Protein AF-A0A1E3BIR6-F1 (afdb_monomer_lite)

InterPro domains:
  IPR014347 Tautomerase/MIF superfamily [G3DSA:3.30.429.10] (7-100)
  IPR028116 Tautomerase, cis-CaaD-like [PF14832] (21-96)

Organism: Aspergillus cristatus (NCBI:txid573508)

Radius of gyration: 22.26 Å; chains: 1; bounding box: 45×58×52 Å

S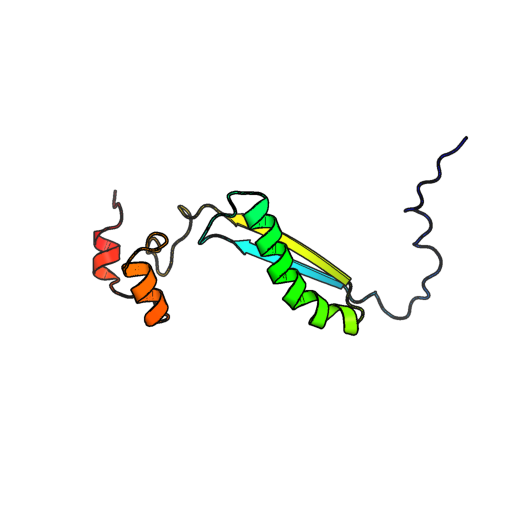tructure (mmCIF, N/CA/C/O backbone):
data_AF-A0A1E3BIR6-F1
#
_entry.id   AF-A0A1E3BIR6-F1
#
loop_
_atom_site.group_PDB
_atom_site.id
_atom_site.type_symbol
_atom_site.label_atom_id
_atom_site.label_alt_id
_atom_site.label_comp_id
_atom_site.label_asym_id
_atom_site.label_entity_id
_atom_site.label_seq_id
_atom_site.pdbx_PDB_ins_code
_atom_site.Cartn_x
_atom_site.Cartn_y
_atom_site.Cartn_z
_atom_site.occupancy
_atom_site.B_iso_or_equiv
_atom_site.auth_seq_id
_atom_site.auth_comp_id
_atom_site.auth_asym_id
_atom_site.auth_atom_id
_atom_site.pdbx_PDB_model_num
ATOM 1 N N . MET A 1 1 ? -18.844 40.729 20.707 1.00 36.78 1 MET A N 1
ATOM 2 C CA . MET A 1 1 ? -19.378 39.496 20.090 1.00 36.78 1 MET A CA 1
ATOM 3 C C . MET A 1 1 ? -18.228 38.507 20.012 1.00 36.78 1 MET A C 1
ATOM 5 O O . MET A 1 1 ? -17.331 38.713 19.211 1.00 36.78 1 MET A O 1
ATOM 9 N N . SER A 1 2 ? -18.175 37.544 20.935 1.00 40.91 2 SER A N 1
ATOM 10 C CA . SER A 1 2 ? -17.100 36.546 21.012 1.00 40.91 2 SER A CA 1
ATOM 11 C C . SER A 1 2 ? -17.604 35.250 20.386 1.00 40.91 2 SER A C 1
ATOM 13 O O . SER A 1 2 ? -18.569 34.664 20.874 1.00 40.91 2 SER A O 1
ATOM 15 N N . THR A 1 3 ? -17.007 34.839 19.272 1.00 48.88 3 THR A N 1
ATOM 16 C CA . THR A 1 3 ? -17.281 33.551 18.634 1.00 48.88 3 THR A CA 1
ATOM 17 C C . THR A 1 3 ? -16.550 32.463 19.413 1.00 48.88 3 THR A C 1
ATOM 19 O O . THR A 1 3 ? -15.384 32.174 19.153 1.00 48.88 3 THR A O 1
ATOM 22 N N . SER A 1 4 ? -17.230 31.885 20.404 1.00 40.88 4 SER A N 1
ATOM 23 C CA . SER A 1 4 ? -16.754 30.686 21.095 1.00 40.88 4 SER A CA 1
ATOM 24 C C . SER A 1 4 ? -16.758 29.513 20.112 1.00 40.88 4 SER A C 1
ATOM 26 O O . SER A 1 4 ? -17.812 29.085 19.640 1.00 40.88 4 SER A O 1
ATOM 28 N N . SER A 1 5 ? -15.567 29.027 19.766 1.00 44.12 5 SER A N 1
ATOM 29 C CA . SER A 1 5 ? -15.370 27.814 18.974 1.00 44.12 5 SER A CA 1
ATOM 30 C C . SER A 1 5 ? -15.893 26.605 19.755 1.00 44.12 5 SER A C 1
ATOM 32 O O . SER A 1 5 ? -15.403 26.298 20.844 1.00 44.12 5 SER A O 1
ATOM 34 N N . SER A 1 6 ? -16.868 25.888 19.186 1.00 47.03 6 SER A N 1
ATOM 35 C CA . SER A 1 6 ? -17.533 24.729 19.808 1.00 47.03 6 SER A CA 1
ATOM 36 C C . SER A 1 6 ? -16.611 23.510 20.022 1.00 47.03 6 SER A C 1
ATOM 38 O O . SER A 1 6 ? -17.064 22.461 20.484 1.00 47.03 6 SER A O 1
ATOM 40 N N . TRP A 1 7 ? -15.327 23.621 19.679 1.00 41.81 7 TRP A N 1
ATOM 41 C CA . TRP A 1 7 ? -14.316 22.590 19.906 1.00 41.81 7 TRP A CA 1
ATOM 42 C C . TRP A 1 7 ? -13.794 22.578 21.350 1.00 41.81 7 TRP A C 1
ATOM 44 O O . TRP A 1 7 ? -13.471 21.511 21.860 1.00 41.81 7 TRP A O 1
ATOM 54 N N . ALA A 1 8 ? -13.780 23.725 22.042 1.00 41.41 8 ALA A N 1
ATOM 55 C CA . ALA A 1 8 ? -13.178 23.851 23.376 1.00 41.41 8 ALA A CA 1
ATOM 56 C C . ALA A 1 8 ? -14.076 23.374 24.536 1.00 41.41 8 ALA A C 1
ATOM 58 O O . ALA A 1 8 ? -13.602 23.202 25.652 1.00 41.41 8 ALA A O 1
ATOM 59 N N . GLN A 1 9 ? -15.372 23.154 24.296 1.00 38.09 9 GLN A N 1
ATOM 60 C CA . GLN A 1 9 ? -16.335 22.809 25.354 1.00 38.09 9 GLN A CA 1
ATOM 61 C C . GLN A 1 9 ? -16.535 21.297 25.544 1.00 38.09 9 GLN A C 1
ATOM 63 O O . GLN A 1 9 ? -17.258 20.881 26.445 1.00 38.09 9 GLN A O 1
ATOM 68 N N . ARG A 1 10 ? -15.896 20.456 24.720 1.00 48.06 10 ARG A N 1
ATOM 69 C CA . ARG A 1 10 ? -16.109 18.998 24.727 1.00 48.06 10 ARG A CA 1
ATOM 70 C C . ARG A 1 10 ? -15.230 18.229 25.724 1.00 48.06 10 ARG A C 1
ATOM 72 O O . ARG A 1 10 ? -15.335 17.010 25.790 1.00 48.06 10 ARG A O 1
ATOM 79 N N . THR A 1 11 ? -14.378 18.911 26.490 1.00 45.28 11 THR A N 1
ATOM 80 C CA . THR A 1 11 ? -13.370 18.277 27.360 1.00 45.28 11 THR A CA 1
ATOM 8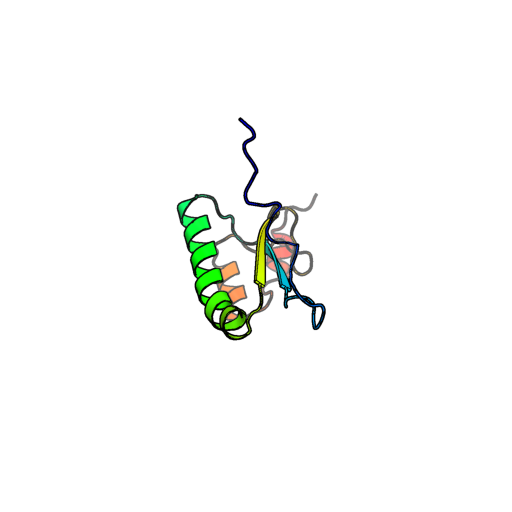1 C C . THR A 1 11 ? -13.699 18.301 28.855 1.00 45.28 11 THR A C 1
ATOM 83 O O . THR A 1 11 ? -12.917 17.775 29.637 1.00 45.28 11 THR A O 1
ATOM 86 N N . SER A 1 12 ? -14.831 18.869 29.291 1.00 47.41 12 SER A N 1
ATOM 87 C CA . SER A 1 12 ? -15.004 19.211 30.716 1.00 47.41 12 SER A CA 1
ATOM 88 C C . SER A 1 12 ? -15.833 18.251 31.587 1.00 47.41 12 SER A C 1
ATOM 90 O O . SER A 1 12 ? -15.974 18.542 32.770 1.00 47.41 12 SER A O 1
ATOM 92 N N . THR A 1 13 ? -16.383 17.131 31.101 1.00 46.31 13 THR A N 1
ATOM 93 C CA . THR A 1 13 ? -17.202 16.247 31.975 1.00 46.31 13 THR A CA 1
ATOM 94 C C . THR A 1 13 ? -17.132 14.751 31.644 1.00 46.31 13 THR A C 1
ATOM 96 O O . THR A 1 13 ? -18.147 14.061 31.717 1.00 46.31 13 THR A O 1
ATOM 99 N N . ARG A 1 14 ? -15.971 14.213 31.254 1.00 53.56 14 ARG A N 1
ATOM 100 C CA . ARG A 1 14 ? -15.787 12.751 31.254 1.00 53.56 14 ARG A CA 1
ATOM 101 C C . ARG A 1 14 ? -15.076 12.348 32.538 1.00 53.56 14 ARG A C 1
ATOM 103 O O . ARG A 1 14 ? -13.887 12.599 32.685 1.00 53.56 14 ARG A O 1
ATOM 110 N N . GLU A 1 15 ? -15.851 11.780 33.457 1.00 51.78 15 GLU A N 1
ATOM 111 C CA . GLU A 1 15 ? -15.345 11.012 34.590 1.00 51.78 15 GLU A CA 1
ATOM 112 C C . GLU A 1 15 ? -14.350 9.944 34.106 1.00 51.78 15 GLU A C 1
ATOM 114 O O . GLU A 1 15 ? -14.488 9.339 33.039 1.00 51.78 15 GLU A O 1
ATOM 119 N N . GLU A 1 16 ? -13.298 9.796 34.894 1.00 59.84 16 GLU A N 1
ATOM 120 C CA . GLU A 1 16 ? -12.019 9.168 34.599 1.00 59.84 16 GLU A CA 1
ATOM 121 C C . GLU A 1 16 ? -12.059 7.661 34.906 1.00 59.84 16 GLU A C 1
ATOM 123 O O . GLU A 1 16 ? -11.473 7.222 35.886 1.00 59.84 16 GLU A O 1
ATOM 128 N N . GLU A 1 17 ? -12.759 6.850 34.101 1.00 57.06 17 GLU A N 1
ATOM 129 C CA . GLU A 1 17 ? -12.780 5.385 34.329 1.00 57.06 17 GLU A CA 1
ATOM 130 C C . GLU 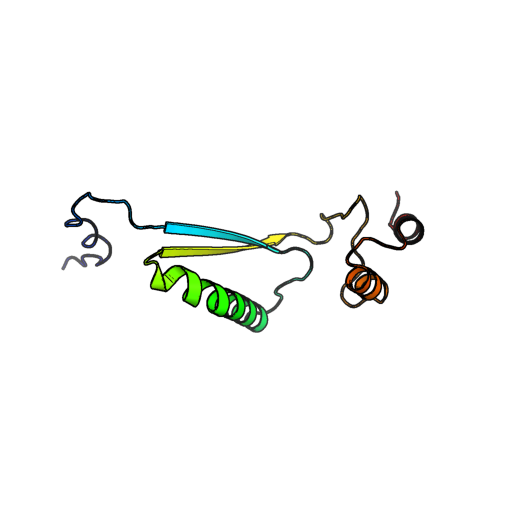A 1 17 ? -12.230 4.511 33.192 1.00 57.06 17 GLU A C 1
ATOM 132 O O . GLU A 1 17 ? -12.036 3.318 33.388 1.00 57.06 17 GLU A O 1
ATOM 137 N N . ASN A 1 18 ? -11.879 5.065 32.032 1.00 59.72 18 ASN A N 1
ATOM 138 C CA . ASN A 1 18 ? -10.939 4.463 31.073 1.00 59.72 18 ASN A CA 1
ATOM 139 C C . ASN A 1 18 ? -10.690 5.468 29.940 1.00 59.72 18 ASN A C 1
ATOM 141 O O . ASN A 1 18 ? -11.636 6.149 29.526 1.00 59.72 18 ASN A O 1
ATOM 145 N N . PRO A 1 19 ? -9.464 5.576 29.396 1.00 61.72 19 PRO A N 1
ATOM 146 C CA . PRO A 1 19 ? -9.265 6.353 28.180 1.00 61.72 19 PRO A CA 1
ATOM 147 C C . PRO A 1 19 ? -10.165 5.790 27.063 1.00 61.72 19 PRO A C 1
ATOM 149 O O . PRO A 1 19 ? -10.324 4.567 26.975 1.00 61.72 19 PRO A O 1
ATOM 152 N N . PRO A 1 20 ? -10.774 6.644 26.216 1.00 69.38 20 PRO A N 1
ATOM 153 C CA . PRO A 1 20 ? -11.544 6.167 25.073 1.00 69.38 20 PRO A CA 1
ATOM 154 C C . PRO A 1 20 ? -10.659 5.254 24.222 1.00 69.38 20 PRO A C 1
ATOM 156 O O . PRO A 1 20 ? -9.496 5.571 23.963 1.00 69.38 20 PRO A O 1
ATOM 159 N N . ALA A 1 21 ? -11.195 4.100 23.824 1.00 88.00 21 ALA A N 1
ATOM 160 C CA . ALA A 1 21 ? -10.457 3.166 22.992 1.00 88.00 21 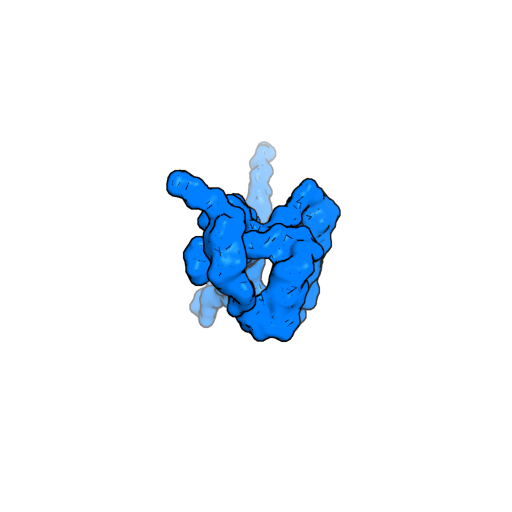ALA A CA 1
ATOM 161 C C . ALA A 1 21 ? -10.173 3.843 21.642 1.00 88.00 21 ALA A C 1
ATOM 163 O O . ALA A 1 21 ? -11.098 4.126 20.889 1.00 88.00 21 ALA A O 1
ATOM 164 N N . LEU A 1 22 ? -8.903 4.132 21.360 1.00 94.56 22 LEU A N 1
ATOM 165 C CA . LEU A 1 22 ? -8.446 4.838 20.162 1.00 94.56 22 LEU A CA 1
ATOM 166 C C . LEU A 1 22 ? -7.384 4.000 19.451 1.00 94.56 22 LEU A C 1
ATOM 168 O O . LEU A 1 22 ? -6.533 3.384 20.095 1.00 94.56 22 LEU A O 1
ATOM 172 N N . THR A 1 23 ? -7.401 4.001 18.120 1.00 95.00 23 THR A N 1
ATOM 173 C CA . THR A 1 23 ? -6.336 3.402 17.311 1.00 95.00 23 THR A CA 1
ATOM 174 C C . THR A 1 23 ? -5.996 4.256 16.091 1.00 95.00 23 THR A C 1
ATOM 176 O O . THR A 1 23 ? -6.857 4.918 15.521 1.00 95.00 23 THR A O 1
ATOM 179 N N . THR A 1 24 ? -4.739 4.224 15.661 1.00 97.00 24 THR A N 1
ATOM 180 C CA . THR A 1 24 ? -4.282 4.899 14.442 1.00 97.00 24 THR A CA 1
ATOM 181 C C . THR A 1 24 ? -3.751 3.854 13.476 1.00 97.00 24 THR A C 1
ATOM 183 O O . THR A 1 24 ? -2.964 2.985 13.857 1.00 97.00 24 THR A O 1
ATOM 186 N N . LEU A 1 25 ? -4.177 3.939 12.219 1.00 97.44 25 LEU A N 1
ATOM 187 C CA . LEU A 1 25 ? -3.747 3.064 11.142 1.00 97.44 25 LEU A CA 1
ATOM 188 C C . LEU A 1 25 ? -2.954 3.866 10.109 1.00 97.44 25 LEU A C 1
ATOM 190 O O . LEU A 1 25 ? -3.423 4.885 9.604 1.00 97.44 25 LEU A O 1
ATOM 194 N N . SER A 1 26 ? -1.781 3.354 9.746 1.00 97.81 26 SER A N 1
ATOM 195 C CA . SER A 1 26 ? -0.945 3.910 8.680 1.00 97.81 26 SER A CA 1
ATOM 196 C C . SER A 1 26 ? -0.704 2.850 7.614 1.00 97.81 26 SER A C 1
ATOM 198 O O . SER A 1 26 ? -0.125 1.801 7.897 1.00 97.81 26 SER A O 1
ATOM 200 N N . ILE A 1 27 ? -1.130 3.123 6.381 1.00 97.75 27 ILE A N 1
ATOM 201 C CA . ILE A 1 27 ? -0.908 2.249 5.226 1.00 97.75 27 ILE A CA 1
ATOM 202 C C . ILE A 1 27 ? 0.202 2.851 4.370 1.00 97.75 27 ILE A C 1
ATOM 204 O O . ILE A 1 27 ? 0.038 3.934 3.817 1.00 97.75 27 ILE A O 1
ATOM 208 N N . TYR A 1 28 ? 1.314 2.132 4.221 1.00 97.56 28 TYR A N 1
ATOM 209 C CA . TYR A 1 28 ? 2.371 2.483 3.273 1.00 97.56 28 TYR A CA 1
ATOM 210 C C . TYR A 1 28 ? 2.138 1.743 1.955 1.00 97.56 28 TYR A C 1
ATOM 212 O O . TYR A 1 28 ? 2.261 0.519 1.884 1.00 97.56 28 TYR A O 1
ATOM 220 N N . HIS A 1 29 ? 1.773 2.487 0.915 1.00 97.50 29 HIS A N 1
ATOM 221 C CA . HIS A 1 29 ? 1.422 1.969 -0.401 1.00 97.50 29 HIS A CA 1
ATOM 222 C C . HIS A 1 29 ? 2.563 2.224 -1.397 1.00 97.50 29 HIS A C 1
ATOM 224 O O . HIS A 1 29 ? 3.125 3.315 -1.447 1.00 97.50 29 HIS A O 1
ATOM 230 N N . ILE A 1 30 ? 2.958 1.196 -2.157 1.00 96.94 30 ILE A N 1
ATOM 231 C CA . ILE A 1 30 ? 4.155 1.253 -3.024 1.00 96.94 30 ILE A CA 1
ATOM 232 C C . ILE A 1 30 ? 3.907 0.614 -4.393 1.00 96.94 30 ILE A C 1
ATOM 234 O O . ILE A 1 30 ? 4.403 1.085 -5.416 1.00 96.94 30 ILE A O 1
ATOM 238 N N . ALA A 1 31 ? 3.172 -0.501 -4.432 1.00 96.12 31 ALA A N 1
ATOM 239 C CA . ALA A 1 31 ? 3.077 -1.305 -5.642 1.00 96.12 31 ALA A CA 1
ATOM 240 C C . ALA A 1 31 ? 2.348 -0.573 -6.782 1.00 96.12 31 ALA A C 1
ATOM 242 O O . ALA A 1 31 ? 2.735 -0.728 -7.943 1.00 96.12 31 ALA A O 1
ATOM 243 N N . ARG A 1 32 ? 1.324 0.221 -6.463 1.00 94.94 32 ARG A N 1
ATOM 244 C CA . ARG A 1 32 ? 0.529 1.017 -7.405 1.00 94.94 32 ARG A CA 1
ATOM 245 C C . ARG A 1 32 ? 0.381 2.433 -6.863 1.00 94.94 32 ARG A C 1
ATOM 247 O O . ARG A 1 32 ? 0.497 2.627 -5.660 1.00 94.94 32 ARG A O 1
ATOM 254 N N . ALA A 1 33 ? 0.107 3.378 -7.751 1.00 92.62 33 ALA A N 1
ATOM 255 C CA . ALA A 1 33 ? -0.196 4.751 -7.379 1.00 92.62 33 ALA A CA 1
ATOM 256 C C . ALA A 1 33 ? -1.713 5.001 -7.415 1.00 92.62 33 ALA A C 1
ATOM 258 O O . ALA A 1 33 ? -2.449 4.362 -8.176 1.00 92.62 33 ALA A O 1
ATOM 259 N N . LEU A 1 34 ? -2.185 5.905 -6.563 1.00 95.44 34 LEU A N 1
ATOM 260 C CA . LEU A 1 34 ? -3.565 6.368 -6.471 1.00 95.44 34 LEU A CA 1
ATOM 261 C C . LEU A 1 34 ? -3.721 7.668 -7.281 1.00 95.44 34 LEU A C 1
ATOM 263 O O . LEU A 1 34 ? -4.025 8.734 -6.746 1.00 95.44 34 LEU A O 1
ATOM 267 N N . ASP A 1 35 ? -3.517 7.566 -8.597 1.00 94.75 35 ASP A N 1
ATOM 268 C CA . ASP A 1 35 ? -3.283 8.703 -9.511 1.00 94.75 35 ASP A CA 1
ATOM 269 C C . ASP A 1 35 ? -4.497 9.613 -9.781 1.00 94.75 35 ASP A C 1
ATOM 271 O O . ASP A 1 35 ? -4.410 10.573 -10.548 1.00 94.75 35 ASP A O 1
ATOM 275 N N . SER A 1 36 ? -5.656 9.331 -9.188 1.00 97.3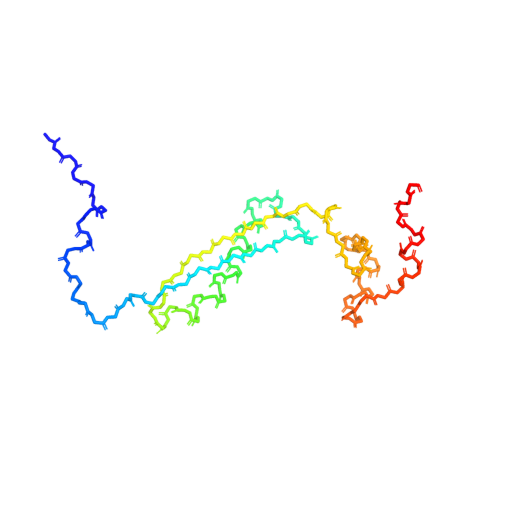1 36 SER A N 1
ATOM 276 C CA . SER A 1 36 ? -6.839 10.181 -9.323 1.00 97.31 36 SER A CA 1
ATOM 277 C C . SER A 1 36 ? -7.662 10.213 -8.045 1.00 97.31 36 SER A C 1
ATOM 279 O O . SER A 1 36 ? -7.691 9.248 -7.279 1.00 97.31 36 SER A O 1
ATOM 281 N N . GLN A 1 37 ? -8.406 11.304 -7.857 1.00 97.31 37 GLN A N 1
ATOM 282 C CA . GLN A 1 37 ? -9.321 11.448 -6.725 1.00 97.31 37 GLN A CA 1
ATOM 283 C C . GLN A 1 37 ? -10.376 10.332 -6.686 1.00 97.31 37 GLN A C 1
ATOM 285 O O . GLN A 1 37 ? -10.764 9.887 -5.609 1.00 97.31 37 GLN A O 1
ATOM 290 N N . GLU A 1 38 ? -10.829 9.857 -7.849 1.00 98.19 38 GLU A N 1
ATOM 291 C CA . GLU A 1 38 ? -11.781 8.749 -7.944 1.00 98.19 38 GLU A CA 1
ATOM 292 C C . GLU A 1 38 ? -11.192 7.454 -7.368 1.00 98.19 38 GLU A C 1
ATOM 294 O O . GLU A 1 38 ? -11.815 6.822 -6.514 1.00 98.19 38 GLU A O 1
ATOM 299 N N . ILE A 1 39 ? -9.962 7.105 -7.759 1.00 97.62 39 ILE A N 1
ATOM 300 C CA . ILE A 1 39 ? -9.253 5.923 -7.248 1.00 97.62 39 ILE A CA 1
ATOM 301 C C . ILE A 1 39 ? -8.969 6.064 -5.745 1.00 97.62 39 ILE A C 1
ATOM 303 O O . ILE A 1 39 ? -9.152 5.104 -4.996 1.00 97.62 39 ILE A O 1
ATOM 307 N N . GLN A 1 40 ? -8.572 7.253 -5.284 1.00 97.62 40 GLN A N 1
ATOM 308 C CA . GLN A 1 40 ? -8.341 7.527 -3.861 1.00 97.62 40 GLN A CA 1
ATOM 309 C C . GLN A 1 40 ? -9.619 7.333 -3.036 1.00 97.62 40 GLN A C 1
ATOM 311 O O . GLN A 1 40 ? -9.608 6.627 -2.027 1.00 97.62 40 GLN A O 1
ATOM 316 N N . ASN A 1 41 ? -10.740 7.898 -3.491 1.00 97.56 41 ASN A N 1
ATOM 317 C CA . ASN A 1 41 ? -12.033 7.762 -2.821 1.00 97.56 41 ASN A CA 1
ATOM 318 C C . ASN A 1 41 ? -12.508 6.306 -2.807 1.00 97.56 41 ASN A C 1
ATOM 320 O O . ASN A 1 41 ? -13.022 5.837 -1.792 1.00 97.56 41 ASN A O 1
ATOM 324 N N . PHE A 1 42 ? -12.311 5.581 -3.911 1.00 97.75 42 PHE A N 1
ATOM 325 C CA . PHE A 1 42 ? -12.607 4.154 -3.983 1.00 97.75 42 PHE A CA 1
ATOM 326 C C . PHE A 1 42 ? -11.788 3.355 -2.960 1.00 97.75 42 PHE A C 1
ATOM 328 O O . PHE A 1 42 ? -12.349 2.536 -2.233 1.00 97.75 42 PHE A O 1
ATOM 335 N N . PHE A 1 43 ? -10.483 3.622 -2.856 1.00 97.75 43 PHE A N 1
ATOM 336 C CA . PHE A 1 43 ? -9.613 2.942 -1.899 1.00 97.75 43 PHE A CA 1
ATOM 337 C C . PHE A 1 43 ? -10.030 3.230 -0.451 1.00 97.75 43 PHE A C 1
ATOM 339 O O . PHE A 1 43 ? -10.197 2.295 0.332 1.00 97.75 43 PHE A O 1
ATOM 346 N N . PHE A 1 44 ? -10.276 4.498 -0.101 1.00 97.62 44 PHE A N 1
ATOM 347 C CA . PHE A 1 44 ? -10.773 4.857 1.231 1.00 97.62 44 PHE A CA 1
ATOM 348 C C . PHE A 1 44 ? -12.101 4.180 1.546 1.00 97.62 44 PHE A C 1
ATOM 350 O O . PHE A 1 44 ? -12.251 3.622 2.631 1.00 97.62 44 PHE A O 1
ATOM 357 N N . LYS A 1 45 ? -13.040 4.158 0.592 1.00 98.12 45 LYS A N 1
ATOM 358 C CA . LYS A 1 45 ? -14.310 3.454 0.769 1.00 98.12 45 LYS A CA 1
ATOM 359 C C . LYS A 1 45 ? -14.086 1.968 1.064 1.00 98.12 45 LYS A C 1
ATOM 361 O O . LYS A 1 45 ? -14.698 1.442 1.986 1.00 98.12 45 LYS A O 1
ATOM 366 N N . ALA A 1 46 ? -13.208 1.300 0.315 1.00 98.25 46 ALA A N 1
ATOM 367 C CA . ALA A 1 46 ? -12.919 -0.117 0.517 1.00 98.25 46 ALA A CA 1
ATOM 368 C C . ALA A 1 46 ? -12.330 -0.402 1.910 1.00 98.25 46 ALA A C 1
ATOM 370 O O . ALA A 1 46 ? -12.704 -1.386 2.545 1.00 98.25 46 ALA A O 1
ATOM 371 N N . VAL A 1 47 ? -11.446 0.468 2.412 1.00 97.88 47 VAL A N 1
ATOM 372 C CA . VAL A 1 47 ? -10.905 0.344 3.775 1.00 97.88 47 VAL A CA 1
ATOM 373 C C . VAL A 1 47 ? -11.989 0.608 4.826 1.00 97.88 47 VAL A C 1
ATOM 375 O O . VAL A 1 47 ? -12.121 -0.161 5.778 1.00 97.88 47 VAL A O 1
ATOM 378 N N . ASP A 1 48 ? -12.811 1.640 4.639 1.00 97.50 48 ASP A N 1
ATOM 379 C CA . ASP A 1 48 ? -13.918 1.979 5.540 1.00 97.50 48 ASP A CA 1
ATOM 380 C C . ASP A 1 48 ? -14.960 0.858 5.643 1.00 97.50 48 ASP A C 1
ATOM 382 O O . ASP A 1 48 ? -15.430 0.558 6.745 1.00 97.50 48 ASP A O 1
ATOM 386 N N . ASP A 1 49 ? -15.284 0.208 4.521 1.00 98.38 49 ASP A N 1
ATOM 387 C CA . ASP A 1 49 ? -16.204 -0.932 4.461 1.00 98.38 49 ASP A CA 1
ATOM 388 C C . ASP A 1 49 ? -15.689 -2.134 5.288 1.00 98.38 49 ASP A C 1
ATOM 390 O O . ASP A 1 49 ? -16.489 -2.953 5.742 1.00 98.38 49 ASP A O 1
ATOM 394 N N . ILE A 1 50 ? -14.373 -2.224 5.535 1.00 98.19 50 ILE A N 1
ATOM 395 C CA . ILE A 1 50 ? -13.741 -3.250 6.383 1.00 98.19 50 ILE A CA 1
ATOM 396 C C . ILE A 1 50 ? -13.648 -2.791 7.843 1.00 98.19 50 ILE A C 1
ATOM 398 O O . ILE A 1 50 ? -13.995 -3.542 8.756 1.00 98.19 50 ILE A O 1
ATOM 402 N N . LEU A 1 51 ? -13.158 -1.572 8.088 1.00 97.69 51 LEU A N 1
ATOM 403 C CA . LEU A 1 51 ? -12.856 -1.098 9.441 1.00 97.69 51 LEU A CA 1
ATOM 404 C C . LEU A 1 51 ? -14.118 -0.782 10.244 1.00 97.69 51 LEU A C 1
ATOM 406 O O . LEU A 1 51 ? -14.210 -1.166 11.413 1.00 97.69 51 LEU A O 1
ATOM 410 N N . ARG A 1 52 ? -15.107 -0.112 9.635 1.00 97.38 52 ARG A N 1
ATOM 411 C CA . ARG A 1 52 ? -16.312 0.349 10.347 1.00 97.38 52 ARG A CA 1
ATOM 412 C C . ARG A 1 52 ? -17.080 -0.801 11.010 1.00 97.38 52 ARG A C 1
ATOM 414 O O . ARG A 1 52 ? -17.398 -0.655 12.191 1.00 97.38 52 ARG A O 1
ATOM 421 N N . PRO A 1 53 ? -17.338 -1.947 10.345 1.00 98.31 53 PRO A N 1
ATOM 422 C CA . PRO A 1 53 ? -18.008 -3.081 10.987 1.00 98.31 53 PRO A CA 1
ATOM 423 C C . PRO A 1 53 ? -17.225 -3.705 12.152 1.00 98.31 53 PRO A C 1
ATOM 425 O O . PRO A 1 53 ? -17.826 -4.360 12.999 1.00 98.31 53 PRO A O 1
ATOM 428 N N . ILE A 1 54 ? -15.902 -3.517 12.214 1.00 97.00 54 ILE A N 1
ATOM 429 C CA . ILE A 1 54 ? -15.036 -4.111 13.243 1.00 97.00 54 ILE A CA 1
ATOM 430 C C . ILE A 1 54 ? -14.866 -3.177 14.446 1.00 97.00 54 ILE A C 1
ATOM 432 O O . ILE A 1 54 ? -14.929 -3.637 15.589 1.00 97.00 54 ILE A O 1
ATOM 436 N N . LEU A 1 55 ? -14.602 -1.891 14.198 1.00 96.62 55 LEU A N 1
ATOM 437 C CA . LEU A 1 55 ? -14.199 -0.922 15.224 1.00 96.62 55 LEU A CA 1
ATOM 438 C C . LEU A 1 55 ? -15.398 -0.229 15.876 1.00 96.62 55 LEU A C 1
ATOM 440 O O . LEU A 1 55 ? -15.446 -0.108 17.101 1.00 96.62 55 LEU A O 1
ATOM 444 N N . ASN A 1 56 ? -16.405 0.149 15.084 1.00 95.81 56 ASN A N 1
ATOM 445 C CA . ASN A 1 56 ? -17.546 0.916 15.582 1.00 95.81 56 ASN A CA 1
ATOM 446 C C . ASN A 1 56 ? -18.368 0.163 16.652 1.00 95.81 56 ASN A C 1
ATOM 448 O O . ASN A 1 56 ? -18.641 0.754 17.696 1.00 95.81 56 ASN A O 1
ATOM 452 N N . PRO A 1 57 ? -18.704 -1.140 16.500 1.00 96.50 57 PRO A N 1
ATOM 453 C CA . PRO A 1 57 ? -19.426 -1.877 17.545 1.00 96.50 57 PRO A CA 1
ATOM 454 C C . PRO A 1 57 ? -18.645 -2.031 18.856 1.00 96.50 57 PRO A C 1
ATOM 456 O O . PRO A 1 57 ? -19.237 -2.315 19.892 1.00 96.50 57 PRO A O 1
ATOM 459 N N . LYS A 1 58 ? -17.318 -1.858 18.815 1.00 94.81 58 LYS A N 1
ATOM 460 C CA . LYS A 1 58 ? -16.434 -1.922 19.985 1.00 94.81 58 LYS A CA 1
ATOM 461 C C . LYS A 1 58 ? -16.251 -0.561 20.662 1.00 94.81 58 LYS A C 1
ATOM 463 O O . LYS A 1 58 ? -15.506 -0.481 21.632 1.00 94.81 58 LYS A O 1
ATOM 468 N N . GLY A 1 59 ? -16.881 0.496 20.142 1.00 94.38 59 GLY A N 1
ATOM 469 C CA . GLY A 1 59 ? -16.692 1.861 20.634 1.00 94.38 59 GLY A CA 1
ATOM 470 C C . GLY A 1 59 ? -15.259 2.369 20.462 1.00 94.38 59 GLY A C 1
ATOM 471 O O . GLY A 1 59 ? -14.827 3.214 21.239 1.00 94.38 59 GLY A O 1
ATOM 472 N N . VAL A 1 60 ? -14.516 1.828 19.487 1.00 95.62 60 VAL A N 1
ATOM 473 C CA . VAL A 1 60 ? -13.148 2.259 19.186 1.00 95.62 60 VAL A CA 1
ATOM 474 C C . VAL A 1 60 ? -13.209 3.433 18.215 1.00 95.62 60 VAL A C 1
ATOM 476 O O . VAL A 1 60 ? -13.785 3.301 17.137 1.00 95.62 60 VAL A O 1
ATOM 479 N N . GLU A 1 61 ? -12.610 4.563 18.576 1.00 95.62 61 GLU A N 1
ATOM 480 C CA . GLU A 1 61 ? -12.327 5.674 17.666 1.00 95.62 61 GLU A CA 1
ATOM 481 C C . GLU A 1 61 ? -11.083 5.344 16.827 1.00 95.62 61 GLU A C 1
ATOM 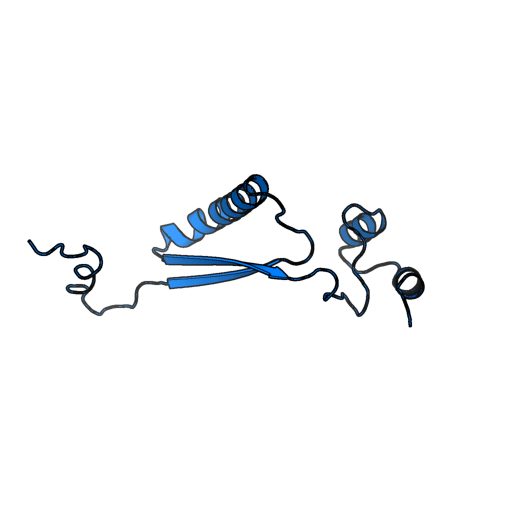483 O O . GLU A 1 61 ? -10.168 4.663 17.301 1.00 95.62 61 GLU A O 1
ATOM 488 N N . TRP A 1 62 ? -11.026 5.799 15.571 1.00 96.81 62 TRP A N 1
ATOM 489 C CA . TRP A 1 62 ? -9.843 5.568 14.742 1.00 96.81 62 TRP A CA 1
ATOM 490 C C . TRP A 1 62 ? -9.494 6.705 13.791 1.00 96.81 62 TRP A C 1
ATOM 492 O O . TRP A 1 62 ? -10.356 7.432 13.299 1.00 96.81 62 TRP A O 1
ATOM 502 N N . GLU A 1 63 ? -8.201 6.787 13.498 1.00 97.06 63 GLU A N 1
ATOM 503 C CA . GLU A 1 63 ? -7.609 7.636 12.469 1.00 97.06 63 GLU A CA 1
ATOM 504 C C . GLU A 1 63 ? -6.909 6.758 11.422 1.00 97.06 63 GLU A C 1
ATOM 506 O O . GLU A 1 63 ? -6.287 5.752 11.767 1.00 97.06 63 GLU A O 1
ATOM 511 N N . LEU A 1 64 ? -7.014 7.122 10.141 1.00 97.12 64 LEU A N 1
ATOM 512 C CA . LEU A 1 64 ? -6.409 6.394 9.023 1.00 97.12 64 LEU A CA 1
ATOM 513 C C . LEU A 1 64 ? -5.639 7.352 8.107 1.00 97.12 64 LEU A C 1
ATOM 515 O O . LEU A 1 64 ? -6.220 8.289 7.564 1.00 97.12 64 LEU A O 1
ATOM 519 N N . GLY A 1 65 ? -4.360 7.054 7.876 1.00 97.25 65 GLY A N 1
ATOM 520 C CA . GLY A 1 65 ? -3.518 7.709 6.875 1.00 97.25 65 GLY A CA 1
ATOM 521 C C . GLY A 1 65 ? -2.989 6.718 5.837 1.00 97.25 65 GLY A C 1
ATOM 522 O O . GLY A 1 65 ? -2.613 5.593 6.170 1.00 97.25 65 GLY A O 1
ATOM 523 N N . ILE A 1 66 ? -2.933 7.143 4.573 1.00 97.19 66 ILE A N 1
ATOM 524 C CA . ILE A 1 66 ? -2.297 6.397 3.480 1.00 97.19 66 ILE A CA 1
ATOM 525 C C . ILE A 1 66 ? -1.118 7.222 2.975 1.00 97.19 66 ILE A C 1
ATOM 527 O O . ILE A 1 66 ? -1.262 8.409 2.692 1.00 97.19 66 ILE A O 1
ATOM 531 N N . TYR A 1 67 ? 0.040 6.584 2.861 1.00 96.62 67 TYR A N 1
ATOM 532 C CA . TYR A 1 67 ? 1.294 7.201 2.456 1.00 96.62 67 TYR A CA 1
ATOM 533 C C . TYR A 1 67 ? 1.835 6.472 1.233 1.00 96.62 67 TYR A C 1
ATOM 535 O O . TYR A 1 67 ? 2.083 5.267 1.284 1.00 96.62 67 TYR A O 1
ATOM 543 N N . GLU A 1 68 ? 2.031 7.196 0.138 1.00 97.12 68 GLU A N 1
ATOM 544 C CA . GLU A 1 68 ? 2.590 6.636 -1.089 1.00 97.12 68 GLU A CA 1
ATOM 545 C C . GLU A 1 68 ? 4.109 6.811 -1.113 1.00 97.12 68 GLU A C 1
ATOM 547 O O . GLU A 1 68 ? 4.627 7.905 -0.881 1.00 97.12 68 GLU A O 1
ATOM 552 N N . ALA A 1 69 ? 4.834 5.728 -1.394 1.00 95.50 69 ALA A N 1
ATOM 553 C CA . ALA A 1 69 ? 6.278 5.765 -1.598 1.00 95.50 69 ALA A CA 1
ATOM 554 C C . ALA A 1 69 ? 6.638 5.465 -3.057 1.00 95.50 69 ALA A C 1
ATOM 556 O O . ALA A 1 69 ? 5.916 4.778 -3.780 1.00 95.50 69 ALA A O 1
ATOM 557 N N . SER A 1 70 ? 7.803 5.951 -3.492 1.00 94.75 70 SER A N 1
ATOM 558 C CA . SER A 1 70 ? 8.288 5.707 -4.851 1.00 94.75 70 SER A CA 1
ATOM 559 C C . SER A 1 70 ? 8.570 4.222 -5.086 1.00 94.75 70 SER A C 1
ATOM 561 O O . SER A 1 70 ? 9.447 3.635 -4.448 1.00 94.75 70 SER A O 1
ATOM 563 N N . ARG A 1 71 ? 7.902 3.635 -6.086 1.00 94.69 71 ARG A N 1
ATOM 564 C CA . ARG A 1 71 ? 8.141 2.252 -6.528 1.00 94.69 71 ARG A CA 1
ATOM 565 C C . ARG A 1 71 ? 9.596 2.004 -6.949 1.00 94.69 71 ARG A C 1
ATOM 567 O O . ARG A 1 71 ? 10.104 0.899 -6.782 1.00 94.69 71 ARG A O 1
ATOM 574 N N . HIS A 1 72 ? 10.293 3.023 -7.455 1.00 93.25 72 HIS A N 1
ATOM 575 C CA . HIS A 1 72 ? 11.696 2.904 -7.873 1.00 93.25 72 HIS A CA 1
ATOM 576 C C . HIS A 1 72 ? 12.663 2.690 -6.700 1.00 93.25 72 HIS A C 1
ATOM 578 O O . HIS A 1 72 ? 13.756 2.155 -6.903 1.00 93.25 72 HIS A O 1
ATOM 584 N N . LEU A 1 73 ? 12.253 3.054 -5.481 1.00 94.94 73 LEU A N 1
ATOM 585 C CA . LEU A 1 73 ? 13.030 2.910 -4.247 1.00 94.94 73 LEU A CA 1
ATOM 586 C C . LEU A 1 73 ? 12.666 1.646 -3.451 1.00 94.94 73 LEU A C 1
ATOM 588 O O . LEU A 1 73 ? 13.052 1.509 -2.294 1.00 94.94 73 LEU A O 1
ATOM 592 N N . TRP A 1 74 ? 11.943 0.706 -4.063 1.00 95.31 74 TRP A N 1
ATOM 593 C CA . TRP A 1 74 ? 11.534 -0.548 -3.438 1.00 95.31 74 TRP A CA 1
ATOM 594 C C . TRP A 1 74 ? 12.145 -1.759 -4.146 1.00 95.31 74 TRP A C 1
ATOM 596 O O . TRP A 1 74 ? 12.309 -1.774 -5.369 1.00 95.31 74 TRP A O 1
ATOM 606 N N . ARG A 1 75 ? 12.511 -2.776 -3.363 1.00 95.12 75 ARG A N 1
ATOM 607 C CA . ARG A 1 75 ? 13.033 -4.062 -3.833 1.00 95.12 75 ARG A CA 1
ATOM 608 C C . ARG A 1 75 ? 12.389 -5.203 -3.049 1.00 95.12 75 ARG A C 1
ATOM 610 O O . ARG A 1 75 ? 12.093 -5.046 -1.867 1.00 95.12 75 ARG A O 1
ATOM 617 N N . VAL A 1 76 ? 12.239 -6.357 -3.694 1.00 96.12 76 VAL A N 1
ATOM 618 C CA . VAL A 1 76 ? 11.850 -7.628 -3.062 1.00 96.12 76 VAL A CA 1
ATOM 619 C C . VAL A 1 76 ? 12.980 -8.614 -3.312 1.00 96.12 76 VAL A C 1
ATOM 621 O O . VAL A 1 76 ? 13.352 -8.817 -4.461 1.00 96.12 76 VAL A O 1
ATOM 624 N N . ASN A 1 77 ? 13.582 -9.162 -2.256 1.00 95.00 77 ASN A N 1
ATOM 625 C CA . ASN A 1 77 ? 14.787 -10.004 -2.348 1.00 95.00 77 ASN A CA 1
ATOM 626 C C . ASN A 1 77 ? 15.935 -9.345 -3.148 1.00 95.00 77 ASN A C 1
ATOM 628 O O . ASN A 1 77 ? 16.689 -10.009 -3.846 1.00 95.00 77 ASN A O 1
ATOM 632 N N . GLY A 1 78 ? 16.052 -8.012 -3.089 1.00 94.38 78 GLY A N 1
ATOM 633 C CA . GLY A 1 78 ? 17.040 -7.257 -3.874 1.00 94.38 78 GLY A CA 1
ATOM 634 C C . GLY A 1 78 ? 16.672 -7.032 -5.350 1.00 94.38 78 GLY A C 1
ATOM 635 O O . GLY A 1 78 ? 17.425 -6.368 -6.059 1.00 94.38 78 GLY A O 1
ATOM 636 N N . LEU A 1 79 ? 15.510 -7.507 -5.806 1.00 95.50 79 LEU A N 1
ATOM 637 C CA . LEU A 1 79 ? 15.025 -7.367 -7.181 1.00 95.50 79 LEU A CA 1
ATOM 638 C C . LEU A 1 79 ? 14.017 -6.218 -7.325 1.00 95.50 79 LEU A C 1
ATOM 640 O O . LEU A 1 79 ? 13.194 -5.970 -6.438 1.00 95.50 79 LEU A O 1
ATOM 644 N N . ILE A 1 80 ? 14.051 -5.524 -8.463 1.00 95.50 80 ILE A N 1
ATOM 645 C CA . ILE A 1 80 ? 12.985 -4.627 -8.916 1.00 95.50 80 ILE A CA 1
ATOM 646 C C . ILE A 1 80 ? 11.741 -5.481 -9.156 1.00 95.50 80 ILE A C 1
ATOM 648 O O . ILE A 1 80 ? 11.754 -6.400 -9.974 1.00 95.50 80 ILE A O 1
ATOM 652 N N . ALA A 1 81 ? 10.659 -5.164 -8.447 1.00 95.38 81 ALA A N 1
ATOM 653 C CA . ALA A 1 81 ? 9.404 -5.882 -8.600 1.00 95.38 81 ALA A CA 1
ATOM 654 C C . ALA A 1 81 ? 8.860 -5.731 -10.040 1.00 95.38 81 ALA A C 1
ATOM 656 O O . ALA A 1 81 ? 8.864 -4.607 -10.567 1.00 95.38 81 ALA A O 1
ATOM 657 N N . PRO A 1 82 ? 8.330 -6.809 -10.652 1.00 95.50 82 PRO A N 1
ATOM 658 C CA . PRO A 1 82 ? 7.849 -6.805 -12.030 1.00 95.50 82 PRO A CA 1
ATOM 659 C C . PRO A 1 82 ? 6.874 -5.666 -12.332 1.00 95.50 82 PRO A C 1
ATOM 661 O O . PRO A 1 82 ? 6.095 -5.295 -11.450 1.00 95.50 82 PRO A O 1
ATOM 664 N N . PRO A 1 83 ? 6.860 -5.113 -13.558 1.00 94.38 83 PRO A N 1
ATOM 665 C CA . PRO A 1 83 ? 5.920 -4.064 -13.910 1.00 94.38 83 PRO A CA 1
ATOM 666 C C . PRO A 1 83 ? 4.471 -4.482 -13.669 1.00 94.38 83 PRO A C 1
ATOM 668 O O . PRO A 1 83 ? 4.075 -5.628 -13.893 1.00 94.38 83 PRO A O 1
ATOM 671 N N . THR A 1 84 ? 3.681 -3.501 -13.270 1.00 94.19 84 THR A N 1
ATOM 672 C CA . THR A 1 84 ? 2.226 -3.558 -13.200 1.00 94.19 84 THR A CA 1
ATOM 673 C C . THR A 1 84 ? 1.610 -4.238 -14.427 1.00 94.19 84 THR A C 1
ATOM 675 O O . THR A 1 84 ? 1.801 -3.784 -15.551 1.00 94.19 84 THR A O 1
ATOM 678 N N . GLY A 1 85 ? 0.834 -5.301 -14.216 1.00 94.75 85 GLY A N 1
ATOM 679 C CA . GLY A 1 85 ? 0.098 -6.022 -15.257 1.00 94.75 85 GLY A CA 1
ATOM 680 C C . GLY A 1 85 ? 0.955 -6.931 -16.142 1.00 94.75 85 GLY A C 1
ATOM 681 O O . GLY A 1 85 ? 0.407 -7.600 -17.023 1.00 94.75 85 GLY A O 1
ATOM 682 N N . SER A 1 86 ? 2.272 -6.979 -15.914 1.00 96.19 86 SER A N 1
ATOM 683 C CA . SER A 1 86 ? 3.184 -7.835 -16.673 1.00 96.19 86 SER A CA 1
ATOM 684 C C . SER A 1 86 ? 2.889 -9.317 -16.452 1.00 96.19 86 SER A C 1
ATOM 686 O O . SER A 1 86 ? 2.332 -9.729 -15.432 1.00 96.19 86 SER A O 1
ATOM 688 N N . ASP A 1 87 ? 3.309 -10.152 -17.400 1.00 97.19 87 ASP A N 1
ATOM 689 C CA . ASP A 1 87 ? 3.163 -11.600 -17.250 1.00 97.19 87 ASP A CA 1
ATOM 690 C C . ASP A 1 87 ? 3.996 -12.145 -16.087 1.00 97.19 87 ASP A C 1
ATOM 692 O O . ASP A 1 87 ? 3.572 -13.090 -15.422 1.00 97.19 87 ASP A O 1
ATOM 696 N N . MET A 1 88 ? 5.118 -11.496 -15.770 1.00 96.75 88 MET A N 1
ATOM 697 C CA . MET A 1 88 ? 5.919 -11.832 -14.598 1.00 96.75 88 MET A CA 1
ATOM 698 C C . MET A 1 88 ? 5.201 -11.486 -13.280 1.00 96.75 88 MET A C 1
ATOM 700 O O . MET A 1 88 ? 5.223 -12.293 -12.356 1.00 96.75 88 MET A O 1
ATOM 704 N N . GLU A 1 89 ? 4.469 -10.365 -13.197 1.00 97.06 89 GLU A N 1
ATOM 705 C CA . GLU A 1 89 ? 3.621 -10.070 -12.025 1.00 97.06 89 GLU A CA 1
ATOM 706 C C . GLU A 1 89 ? 2.535 -11.145 -11.840 1.00 97.06 89 GLU A C 1
ATOM 708 O O . GLU A 1 89 ? 2.297 -11.614 -10.727 1.00 97.06 89 GLU A O 1
ATOM 713 N N . LYS A 1 90 ? 1.912 -11.605 -12.934 1.00 97.75 90 LYS A N 1
ATOM 714 C CA . LYS A 1 90 ? 0.912 -12.687 -12.885 1.00 97.75 90 LYS A CA 1
ATOM 715 C C . LYS A 1 90 ? 1.524 -14.023 -12.461 1.00 97.75 90 LYS A C 1
ATOM 717 O O . LYS A 1 90 ? 0.857 -14.789 -11.765 1.00 97.75 90 LYS A O 1
ATOM 722 N N . LYS A 1 91 ? 2.758 -14.328 -12.884 1.00 97.56 91 LYS A N 1
ATOM 723 C CA . LYS A 1 91 ? 3.500 -15.514 -12.422 1.00 97.56 91 LYS A CA 1
ATOM 724 C C . LYS A 1 91 ? 3.737 -15.444 -10.913 1.00 97.56 91 LYS A C 1
ATOM 726 O O . LYS A 1 91 ? 3.345 -16.376 -10.215 1.00 97.56 91 LYS A O 1
ATOM 731 N N . TRP A 1 92 ? 4.267 -14.323 -10.417 1.00 97.50 92 TRP A N 1
ATOM 732 C CA . TRP A 1 92 ? 4.479 -14.096 -8.983 1.00 97.50 92 TRP A CA 1
ATOM 733 C C . TRP A 1 92 ? 3.180 -14.231 -8.186 1.00 97.50 92 TRP A C 1
ATOM 735 O O . TRP A 1 92 ? 3.150 -14.919 -7.169 1.00 97.50 92 TRP A O 1
ATOM 745 N N . PHE A 1 93 ? 2.082 -13.647 -8.678 1.00 97.62 93 PHE A N 1
ATOM 746 C CA . PHE A 1 93 ? 0.765 -13.769 -8.051 1.00 97.62 93 PHE A CA 1
ATOM 747 C C . PHE A 1 93 ? 0.299 -15.229 -7.952 1.00 97.62 93 PHE A C 1
ATOM 749 O O . PHE A 1 93 ? -0.131 -15.665 -6.888 1.00 97.62 93 PHE A O 1
ATOM 756 N N . LYS A 1 94 ? 0.416 -16.011 -9.035 1.00 98.25 94 LYS A N 1
ATOM 757 C CA . LYS A 1 94 ? 0.027 -17.433 -9.042 1.00 98.25 94 LYS A CA 1
ATOM 758 C C . LYS A 1 94 ? 0.893 -18.288 -8.117 1.00 98.25 94 LYS A C 1
ATOM 760 O O . LYS A 1 94 ? 0.380 -19.224 -7.514 1.00 98.25 94 LYS A O 1
ATOM 765 N N . ALA A 1 95 ? 2.186 -17.987 -8.034 1.00 97.62 95 ALA A N 1
ATOM 766 C CA . ALA A 1 95 ? 3.122 -18.701 -7.172 1.00 97.62 95 ALA A CA 1
ATOM 767 C C . ALA A 1 95 ? 3.047 -18.252 -5.702 1.00 97.62 95 ALA A C 1
ATOM 769 O O . ALA A 1 95 ? 3.523 -18.969 -4.826 1.00 97.62 95 ALA A O 1
ATOM 770 N N . ASN A 1 96 ? 2.475 -17.070 -5.438 1.00 97.38 96 ASN A N 1
ATOM 771 C CA . ASN A 1 96 ? 2.555 -16.362 -4.160 1.00 97.38 96 ASN A CA 1
ATOM 772 C C . ASN A 1 96 ? 4.001 -16.261 -3.625 1.00 97.38 96 ASN A C 1
ATOM 774 O O . ASN A 1 96 ? 4.260 -16.399 -2.430 1.00 97.38 96 ASN A O 1
ATOM 778 N N . ALA A 1 97 ? 4.952 -16.074 -4.540 1.00 96.38 97 ALA A N 1
ATOM 779 C CA . ALA A 1 97 ? 6.380 -16.025 -4.266 1.00 96.38 97 ALA A CA 1
ATOM 780 C C . ALA A 1 97 ? 7.109 -15.296 -5.399 1.00 96.38 97 ALA A C 1
ATOM 782 O O . ALA A 1 97 ? 6.587 -15.151 -6.506 1.00 96.38 97 ALA A O 1
ATOM 783 N N . VAL A 1 98 ? 8.338 -14.869 -5.118 1.00 96.69 98 VAL A N 1
ATOM 784 C CA . VAL A 1 98 ? 9.281 -14.433 -6.149 1.00 96.69 98 VAL A CA 1
ATOM 785 C C . VAL A 1 98 ? 9.645 -15.646 -7.009 1.00 96.69 98 VAL A C 1
ATOM 787 O O . VAL A 1 98 ? 10.023 -16.692 -6.484 1.00 96.69 98 VAL A O 1
ATOM 790 N N . THR A 1 99 ? 9.520 -15.515 -8.327 1.00 96.25 99 THR A N 1
ATOM 791 C CA . THR A 1 99 ? 9.942 -16.530 -9.304 1.00 96.25 99 THR A CA 1
ATOM 792 C C . THR A 1 99 ? 10.843 -15.916 -10.366 1.00 96.25 99 THR A C 1
ATOM 794 O O . THR A 1 99 ? 10.856 -14.695 -10.540 1.00 96.25 99 THR A O 1
ATOM 797 N N . ASP A 1 100 ? 11.581 -16.778 -11.075 1.00 95.31 100 ASP A N 1
ATOM 798 C CA . ASP A 1 100 ? 12.442 -16.396 -12.200 1.00 95.31 100 ASP A CA 1
ATOM 799 C C . ASP A 1 100 ? 13.529 -15.365 -11.791 1.00 95.31 100 ASP A C 1
ATOM 801 O O . ASP A 1 100 ? 13.854 -14.437 -12.531 1.00 95.31 100 ASP A O 1
ATOM 805 N N . GLU A 1 101 ? 14.102 -15.522 -10.586 1.00 95.31 101 GLU A N 1
ATOM 806 C CA . GLU A 1 101 ? 15.042 -14.560 -9.982 1.00 95.31 101 GLU A CA 1
ATOM 807 C C . GLU A 1 101 ? 16.263 -14.259 -10.856 1.00 95.31 101 GLU A C 1
ATOM 809 O O . GLU A 1 101 ? 16.632 -13.098 -11.005 1.00 95.31 101 GLU A O 1
ATOM 814 N N . GLU A 1 102 ? 16.880 -15.277 -11.465 1.00 93.50 102 GLU A N 1
ATOM 815 C CA . GLU A 1 102 ? 18.046 -15.078 -12.334 1.00 93.50 102 GLU A CA 1
ATOM 816 C C . GLU A 1 102 ? 17.717 -14.256 -13.585 1.00 93.50 102 GLU A C 1
ATOM 818 O O . GLU A 1 102 ? 18.544 -13.466 -14.044 1.00 93.50 102 GLU A O 1
ATOM 823 N N . GLU A 1 103 ? 16.527 -14.454 -14.155 1.00 92.44 103 GLU A N 1
ATOM 824 C CA . GLU A 1 103 ? 16.051 -13.694 -15.313 1.00 92.44 103 GLU A CA 1
ATOM 825 C C . GLU A 1 103 ? 15.836 -12.234 -14.919 1.00 92.44 103 GLU A C 1
ATOM 827 O O . GLU A 1 103 ? 16.344 -11.326 -15.577 1.00 92.44 103 GLU A O 1
ATOM 832 N N . LEU A 1 104 ? 15.145 -12.017 -13.797 1.00 93.12 104 LEU A N 1
ATOM 833 C CA . LEU A 1 104 ? 14.908 -10.685 -13.262 1.00 93.12 104 LEU A CA 1
ATOM 834 C C . LEU A 1 104 ? 16.209 -9.974 -12.928 1.00 93.12 104 LEU A C 1
ATOM 836 O O . LEU A 1 104 ? 16.362 -8.816 -13.300 1.00 93.12 104 LEU A O 1
ATOM 840 N N . LEU A 1 105 ? 17.157 -10.658 -12.287 1.00 93.00 105 LEU A N 1
ATOM 841 C CA . LEU A 1 105 ? 18.454 -10.095 -11.944 1.00 93.00 105 LEU A CA 1
ATOM 842 C C . LEU A 1 105 ? 19.180 -9.601 -13.197 1.00 93.00 105 LEU A C 1
ATOM 844 O O . LEU A 1 105 ? 19.555 -8.435 -13.230 1.00 93.00 105 LEU A O 1
ATOM 848 N N . LYS A 1 106 ? 19.278 -10.435 -14.244 1.00 92.12 106 LYS A N 1
ATOM 849 C CA . LYS A 1 106 ? 19.900 -10.073 -15.533 1.00 92.12 106 LYS A CA 1
ATOM 850 C C . LYS A 1 106 ? 19.205 -8.902 -16.231 1.00 92.12 106 LYS A C 1
ATOM 852 O O . LYS A 1 106 ? 19.859 -8.160 -16.957 1.00 92.12 106 LYS A O 1
ATOM 857 N N . ALA A 1 107 ? 17.893 -8.760 -16.052 1.00 89.81 107 ALA A N 1
ATOM 858 C CA . ALA A 1 107 ? 17.105 -7.687 -16.652 1.00 89.81 107 ALA A CA 1
ATOM 859 C C . ALA A 1 107 ? 17.182 -6.361 -15.876 1.00 89.81 107 ALA A C 1
ATOM 861 O O . ALA A 1 107 ? 16.774 -5.322 -16.403 1.00 89.81 107 ALA A O 1
ATOM 862 N N . GLN A 1 108 ? 17.669 -6.365 -14.630 1.00 89.69 108 GLN A N 1
ATOM 863 C CA . GLN A 1 108 ? 17.828 -5.127 -13.877 1.00 89.69 108 GLN A CA 1
ATOM 864 C C . GLN A 1 108 ? 18.931 -4.262 -14.499 1.00 89.69 108 GLN A C 1
ATOM 866 O O . GLN A 1 108 ? 19.963 -4.783 -14.918 1.00 89.69 108 GLN A O 1
ATOM 871 N N . PRO A 1 109 ? 18.763 -2.929 -14.513 1.00 85.31 109 PRO A N 1
ATOM 872 C CA . PRO A 1 109 ? 19.850 -2.036 -14.872 1.00 85.31 109 PRO A CA 1
ATOM 873 C C . PRO A 1 109 ? 20.967 -2.198 -13.836 1.00 85.31 109 PRO A C 1
ATOM 875 O O . PRO A 1 109 ? 20.819 -1.813 -12.674 1.00 85.31 109 PRO A O 1
ATOM 878 N N . HIS A 1 110 ? 22.066 -2.816 -14.250 1.00 66.12 110 HIS A N 1
ATOM 879 C CA . HIS A 1 110 ? 23.311 -2.831 -13.498 1.00 66.12 110 HIS A CA 1
ATOM 880 C C . HIS A 1 110 ? 24.178 -1.667 -13.991 1.00 66.12 110 HIS A C 1
ATOM 882 O O . HIS A 1 110 ? 24.237 -1.455 -15.205 1.00 66.12 110 HIS A O 1
ATOM 888 N N . PRO A 1 111 ? 24.782 -0.874 -13.090 1.00 57.34 111 PRO A N 1
ATOM 889 C CA . PRO A 1 111 ? 25.845 0.042 -13.484 1.00 57.34 111 PRO A CA 1
ATOM 890 C C . PRO A 1 111 ? 27.048 -0.711 -14.066 1.00 57.34 111 PRO A C 1
ATOM 892 O O . PRO A 1 111 ? 27.262 -1.885 -13.677 1.00 57.34 111 PRO A O 1
#

Foldseek 3Di:
DDPDDPPVPPPDDDDDDDPQAEDEEEAEDEQDDCPDPVSVVVVVVVVCVVVCVPQVVVRYHYHYDYHYDYLVPDDDVNFSPDDDPDPLNVVCVVVVHRPPVVVRVVPDDDD

Sequence (111 aa):
MSTSSSWAQRTSTREEENPPALTTLSIYHIARALDSQEIQNFFFKAVDDILRPILNPKGVEWELGIYEASRHLWRVNGLIAPPTGSDMEKKWFKANAVTDEEELLKAQPHP

Secondary structure (DSSP, 8-state):
-----TTTTTTS---SSS---EEEEEEEE-SS---SHHHHHHHHHHHHHHHHHHHGGGT-EEEEEEEE--GGG--BTTBPPPPTT-HHHHHHHHHTS---HHHHHHHS---

pLDDT: mean 86.82, std 18.78, range [36.78, 98.38]